Protein AF-A0A0C2RU69-F1 (afdb_monomer_lite)

Sequence (98 aa):
MKLTHVLYTPTVSFNLISIGRIDDASYFATFGRGQCAINDPSGGLVGVVPKISLWDLHIHMGHIAPKAVRDLVRCGIIVGVELIDVDEDLECEACILA

Organism: Amanita muscaria (strain Koide BX008) (NCBI:txid946122)

Radius of gyration: 15.11 Å; chains: 1; bounding box: 32×32×41 Å

Foldseek 3Di:
DDDPPFDPDVQQPDTQDDQVVLVVVCWHWDDDPQWIFIAHNVRHTDDIGHADALVRVCVNVPNDPSVVSVCCVVVVVRPPYDHDDPDPPDDDPVVVVD

Structure (mmCIF, N/CA/C/O backbone):
data_AF-A0A0C2RU69-F1
#
_entry.id   AF-A0A0C2RU69-F1
#
loop_
_atom_site.group_PDB
_atom_site.id
_atom_site.type_symbol
_atom_site.label_atom_id
_atom_site.label_alt_id
_atom_site.label_comp_id
_atom_site.label_asym_id
_atom_site.label_entity_id
_atom_site.label_seq_id
_atom_site.pdbx_PDB_ins_code
_atom_site.Cartn_x
_atom_site.Cartn_y
_atom_site.Cartn_z
_atom_site.occupancy
_atom_site.B_iso_or_equiv
_atom_site.auth_seq_id
_atom_site.auth_comp_id
_atom_site.auth_asym_id
_atom_site.auth_atom_id
_atom_site.pdbx_PDB_model_num
ATOM 1 N N . MET A 1 1 ? -17.894 13.317 2.861 1.00 39.72 1 MET A N 1
ATOM 2 C CA . MET A 1 1 ? -16.616 13.394 3.601 1.00 39.72 1 MET A CA 1
ATOM 3 C C . MET A 1 1 ? -15.635 14.198 2.758 1.00 39.72 1 MET A C 1
ATOM 5 O O . MET A 1 1 ? -15.481 13.871 1.590 1.00 39.72 1 MET A O 1
ATOM 9 N N . LYS A 1 2 ? -15.067 15.292 3.280 1.00 35.44 2 LYS A N 1
ATOM 10 C CA . LYS A 1 2 ? -14.159 16.179 2.532 1.00 35.44 2 LYS A CA 1
ATOM 11 C C . LYS A 1 2 ? -12.754 15.969 3.094 1.00 35.44 2 LYS A C 1
ATOM 13 O O . LYS A 1 2 ? -12.507 16.344 4.233 1.00 35.44 2 LYS A O 1
ATOM 18 N N . LEU A 1 3 ? -11.885 15.302 2.339 1.00 36.34 3 LEU A N 1
ATOM 19 C CA . LEU A 1 3 ? -10.499 15.071 2.747 1.00 36.34 3 LEU A CA 1
ATOM 20 C C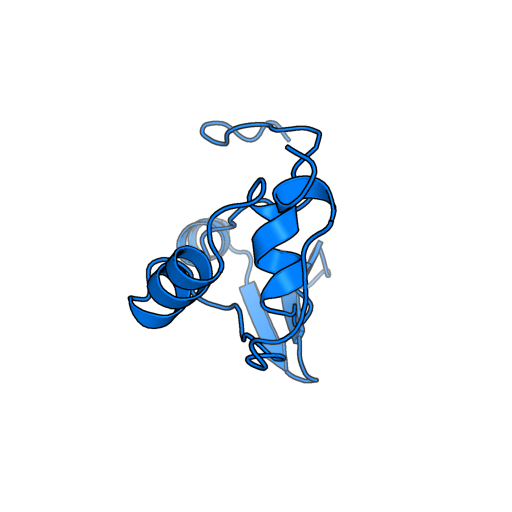 . LEU A 1 3 ? -9.743 16.399 2.621 1.00 36.34 3 LEU A C 1
ATOM 22 O O . LEU A 1 3 ? -9.538 16.903 1.519 1.00 36.34 3 LEU A O 1
ATOM 26 N N . THR A 1 4 ? -9.398 17.015 3.747 1.00 31.88 4 THR A N 1
ATOM 27 C CA . THR A 1 4 ? -8.533 18.197 3.787 1.00 31.88 4 THR A CA 1
ATOM 28 C C . THR A 1 4 ? -7.077 17.736 3.862 1.00 31.88 4 THR A C 1
ATOM 30 O O . THR A 1 4 ? -6.770 16.752 4.527 1.00 31.88 4 THR A O 1
ATOM 33 N N . HIS A 1 5 ? -6.177 18.440 3.170 1.00 38.22 5 HIS A N 1
ATOM 34 C CA . HIS A 1 5 ? -4.736 18.132 3.100 1.00 38.22 5 HIS A CA 1
ATOM 35 C C . HIS A 1 5 ? -4.347 16.876 2.302 1.00 38.22 5 HIS A C 1
ATOM 37 O O . HIS A 1 5 ? -3.347 16.233 2.608 1.00 38.22 5 HIS A O 1
ATOM 43 N N . VAL A 1 6 ? -5.091 16.560 1.241 1.00 39.16 6 VAL A N 1
ATOM 44 C CA . VAL A 1 6 ? -4.659 15.607 0.208 1.00 39.16 6 VAL A CA 1
ATOM 45 C C . VAL A 1 6 ? -4.667 16.294 -1.156 1.00 39.16 6 VAL A C 1
ATOM 47 O O . VAL A 1 6 ? -5.563 17.087 -1.454 1.00 39.16 6 VAL A O 1
ATOM 50 N N . LEU A 1 7 ? -3.656 16.020 -1.982 1.00 37.78 7 LEU A N 1
ATOM 51 C CA . LEU A 1 7 ? -3.631 16.440 -3.382 1.00 37.78 7 LEU A CA 1
ATOM 52 C C . LEU A 1 7 ? -4.640 15.583 -4.151 1.00 37.78 7 LEU A C 1
ATOM 54 O O . LEU A 1 7 ? -4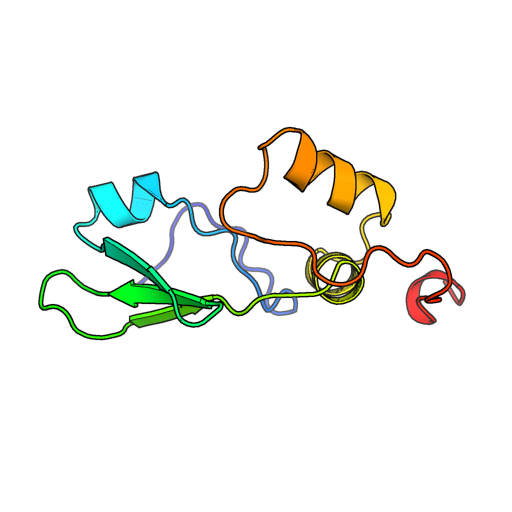.338 14.463 -4.550 1.00 37.78 7 LEU A O 1
ATOM 58 N N . TYR A 1 8 ? -5.854 16.107 -4.334 1.00 39.09 8 TYR A N 1
ATOM 59 C CA . TYR A 1 8 ? -6.854 15.491 -5.202 1.00 39.09 8 TYR A CA 1
ATOM 60 C C . TYR A 1 8 ? -6.343 15.529 -6.645 1.00 39.09 8 TYR A C 1
ATOM 62 O O . TYR A 1 8 ? -6.411 16.555 -7.321 1.00 39.09 8 TYR A O 1
ATOM 70 N N . THR A 1 9 ? -5.789 14.409 -7.091 1.00 44.59 9 THR A N 1
ATOM 71 C CA . THR A 1 9 ? -5.297 14.199 -8.450 1.00 44.59 9 THR A CA 1
ATOM 72 C C . THR A 1 9 ? -6.210 13.159 -9.098 1.00 44.59 9 THR A C 1
ATOM 74 O O . THR A 1 9 ? -6.069 11.970 -8.835 1.00 44.59 9 THR A O 1
ATOM 77 N N . PRO A 1 10 ? -7.208 13.580 -9.897 1.00 41.50 10 PRO A N 1
ATOM 78 C CA . PRO A 1 10 ? -8.269 12.690 -10.380 1.00 41.50 10 PRO A CA 1
ATOM 79 C C . PRO A 1 10 ? -7.781 11.559 -11.302 1.00 41.50 10 PRO A C 1
ATOM 81 O O . PRO A 1 10 ? -8.530 10.624 -11.557 1.00 41.50 10 PRO A O 1
ATOM 84 N N . THR A 1 11 ? -6.537 11.626 -11.780 1.00 42.62 11 THR A N 1
ATOM 85 C CA . THR A 1 11 ? -5.866 10.596 -12.589 1.00 42.62 11 THR A CA 1
ATOM 86 C C . THR A 1 11 ? -4.928 9.682 -11.796 1.00 42.62 11 THR A C 1
ATOM 88 O O . THR A 1 11 ? -4.456 8.695 -12.351 1.00 42.62 11 THR A O 1
ATOM 91 N N . VAL A 1 12 ? -4.668 9.959 -10.513 1.00 48.34 12 VAL A N 1
ATOM 92 C CA . VAL A 1 12 ? -3.886 9.072 -9.642 1.00 48.34 12 VAL A CA 1
ATOM 93 C C . VAL A 1 12 ? -4.871 8.259 -8.809 1.00 48.34 12 VAL A C 1
ATOM 95 O O . VAL A 1 12 ? -5.395 8.713 -7.795 1.00 48.34 12 VAL A O 1
ATOM 98 N N . SER A 1 13 ? -5.142 7.032 -9.247 1.00 48.41 13 SER A N 1
ATOM 99 C CA . SER A 1 13 ? -6.097 6.103 -8.621 1.00 48.41 13 SER A CA 1
ATOM 100 C C . SER A 1 13 ? -5.735 5.692 -7.182 1.00 48.41 13 SER A C 1
ATOM 102 O O . SER A 1 13 ? -6.472 4.932 -6.558 1.00 48.41 13 SER A O 1
ATOM 104 N N . PHE A 1 14 ? -4.604 6.168 -6.646 1.00 53.81 14 PHE A N 1
ATOM 105 C CA . PHE A 1 14 ? -4.031 5.747 -5.372 1.00 53.81 14 PHE A CA 1
ATOM 106 C C . PHE A 1 14 ? -3.734 6.955 -4.486 1.00 53.81 14 PHE A C 1
ATOM 108 O O . PHE A 1 14 ? -2.833 7.743 -4.750 1.00 53.81 14 PHE A O 1
ATOM 115 N N . ASN A 1 15 ? -4.474 7.082 -3.386 1.00 57.25 15 ASN A N 1
ATOM 116 C CA . ASN A 1 15 ? -4.104 8.014 -2.327 1.00 57.25 15 ASN A CA 1
ATOM 117 C C . ASN A 1 15 ? -3.116 7.319 -1.386 1.00 57.25 15 ASN A C 1
ATOM 119 O O . ASN A 1 15 ? -3.360 6.191 -0.957 1.00 57.25 15 ASN A O 1
ATOM 123 N N . LEU A 1 16 ? -2.028 8.001 -1.020 1.00 64.25 16 LEU A N 1
ATOM 124 C CA . LEU A 1 16 ? -1.200 7.576 0.106 1.00 64.25 16 LEU A CA 1
ATOM 125 C C . LEU A 1 16 ? -2.012 7.768 1.390 1.00 64.25 16 LEU A C 1
ATOM 127 O O . LEU A 1 16 ? -2.256 8.894 1.826 1.00 64.25 16 LEU A O 1
ATOM 131 N N . ILE A 1 17 ? -2.457 6.662 1.978 1.00 69.38 17 ILE A N 1
ATOM 132 C CA . ILE A 1 17 ? -3.196 6.663 3.239 1.00 69.38 17 ILE A CA 1
ATOM 133 C C . ILE A 1 17 ? -2.203 6.395 4.368 1.00 69.38 17 ILE A C 1
ATOM 135 O O . ILE A 1 17 ? -1.555 5.352 4.417 1.00 69.38 17 ILE A O 1
ATOM 139 N N . SER A 1 18 ? -2.079 7.347 5.290 1.00 74.94 18 SER A N 1
ATOM 140 C CA . SER A 1 18 ? -1.267 7.164 6.493 1.00 74.94 18 SER A CA 1
ATOM 141 C C . SER A 1 18 ? -1.963 6.197 7.451 1.00 74.94 18 SER A C 1
ATOM 143 O O . SER A 1 18 ? -3.075 6.473 7.897 1.00 74.94 18 SER A O 1
ATOM 145 N N . ILE A 1 19 ? -1.283 5.101 7.805 1.00 80.44 19 ILE A N 1
ATOM 146 C CA . ILE A 1 19 ? -1.779 4.119 8.784 1.00 80.44 19 ILE A CA 1
ATOM 147 C C . ILE A 1 19 ? -2.050 4.794 10.137 1.00 80.44 19 ILE A C 1
ATOM 149 O O . ILE A 1 19 ? -3.116 4.603 10.705 1.00 80.44 19 ILE A O 1
ATOM 153 N N . GLY A 1 20 ? -1.142 5.655 10.609 1.00 76.00 20 GLY A N 1
ATOM 154 C CA . GLY A 1 20 ? -1.346 6.390 11.862 1.00 76.00 20 GLY A CA 1
ATOM 155 C C . GLY A 1 20 ? -2.581 7.295 11.828 1.00 76.00 20 GLY A C 1
ATOM 156 O O . GLY A 1 20 ? -3.340 7.329 12.781 1.00 76.00 20 GLY A O 1
ATOM 157 N N . ARG A 1 21 ? -2.856 7.964 10.698 1.00 80.75 21 ARG A N 1
ATOM 158 C CA . ARG A 1 21 ? -4.055 8.815 10.565 1.00 80.75 21 ARG A CA 1
ATOM 159 C C . ARG A 1 21 ? -5.358 8.021 10.603 1.00 80.75 21 ARG A C 1
ATOM 161 O O . ARG A 1 21 ? -6.350 8.541 11.106 1.00 80.75 21 ARG A O 1
ATOM 168 N N . ILE A 1 22 ? -5.389 6.826 10.010 1.00 85.25 22 ILE A N 1
ATOM 169 C CA . ILE A 1 22 ? -6.595 5.989 10.039 1.00 85.25 22 ILE A CA 1
ATOM 170 C C . ILE A 1 22 ? -6.770 5.337 11.417 1.00 85.25 22 ILE A C 1
ATOM 172 O O . ILE A 1 22 ? -7.899 5.276 11.893 1.00 85.25 22 ILE A O 1
ATOM 176 N N . ASP A 1 23 ? -5.673 4.973 12.086 1.00 86.50 23 ASP A N 1
ATOM 177 C CA . ASP A 1 23 ? -5.667 4.484 13.470 1.00 86.50 23 ASP A CA 1
ATOM 178 C C . ASP A 1 23 ? -6.162 5.558 14.456 1.00 86.50 23 ASP A C 1
ATOM 180 O O . ASP A 1 23 ? -7.106 5.320 15.207 1.00 86.50 23 ASP A O 1
ATOM 184 N N . ASP A 1 24 ? -5.657 6.795 14.348 1.00 89.56 24 ASP A N 1
ATOM 185 C CA . ASP A 1 24 ? -6.153 7.959 15.102 1.00 89.56 24 ASP A CA 1
ATOM 186 C C . ASP A 1 24 ? -7.657 8.201 14.862 1.00 89.56 24 ASP A C 1
ATOM 188 O O . ASP A 1 24 ? -8.383 8.670 15.741 1.00 89.56 24 ASP A O 1
ATOM 192 N N . ALA A 1 25 ? -8.144 7.874 13.661 1.00 88.62 25 ALA A N 1
ATOM 193 C CA . ALA A 1 25 ? -9.554 7.953 13.288 1.00 88.62 25 ALA A CA 1
ATOM 194 C C . ALA A 1 25 ? -10.370 6.703 13.689 1.00 88.62 25 ALA A C 1
ATOM 196 O O . ALA A 1 25 ? -11.532 6.586 13.294 1.00 88.62 25 ALA A O 1
ATOM 197 N N . SER A 1 26 ? -9.790 5.793 14.481 1.00 94.62 26 SER A N 1
ATOM 198 C CA . SER A 1 26 ? -10.380 4.535 14.970 1.00 94.62 26 SER A CA 1
ATOM 199 C C . SER A 1 26 ? -10.678 3.481 13.897 1.00 94.62 26 SER A C 1
ATOM 201 O O . SER A 1 26 ? -11.383 2.505 14.160 1.00 94.62 26 SER A O 1
ATOM 203 N N . TYR A 1 27 ? -10.148 3.654 12.689 1.00 93.69 27 TYR A N 1
ATOM 204 C CA . TYR A 1 27 ? -10.099 2.584 11.699 1.00 93.69 27 TYR A CA 1
ATOM 205 C C . TYR A 1 27 ? -8.959 1.638 12.064 1.00 93.69 27 TYR A C 1
ATOM 207 O O . TYR A 1 27 ? -8.010 2.020 12.742 1.00 93.69 27 TYR A O 1
ATOM 215 N N . PHE A 1 28 ? -9.008 0.415 11.557 1.00 90.94 28 PHE A N 1
ATOM 216 C CA . PHE A 1 28 ? -7.923 -0.540 11.746 1.00 90.94 28 PHE A CA 1
ATOM 217 C C . PHE A 1 28 ? -7.599 -1.268 10.449 1.00 90.94 28 PHE A C 1
ATOM 219 O O . PHE A 1 28 ? -8.432 -1.383 9.550 1.00 90.94 28 PHE A O 1
ATOM 226 N N . ALA A 1 29 ? -6.361 -1.747 10.348 1.00 90.50 29 ALA A N 1
ATOM 227 C CA . ALA A 1 29 ? -5.865 -2.472 9.190 1.00 90.50 29 ALA A CA 1
ATOM 228 C C . ALA A 1 29 ? -5.556 -3.928 9.560 1.00 90.50 29 ALA A C 1
ATOM 230 O O . ALA A 1 29 ? -4.836 -4.196 10.521 1.00 90.50 29 ALA A O 1
ATOM 231 N N . THR A 1 30 ? -6.073 -4.872 8.774 1.00 90.88 30 THR A N 1
ATOM 232 C CA . THR A 1 30 ? -5.763 -6.299 8.901 1.00 90.88 30 THR A CA 1
ATOM 233 C C . THR A 1 30 ? -4.878 -6.737 7.743 1.00 90.88 30 THR A C 1
ATOM 235 O O . THR A 1 30 ? -5.280 -6.658 6.581 1.00 90.88 30 THR A O 1
ATOM 238 N N . PHE A 1 31 ? -3.692 -7.254 8.061 1.00 88.62 31 PHE A N 1
ATOM 239 C CA . PHE A 1 31 ? -2.774 -7.833 7.082 1.00 88.62 31 PHE A CA 1
ATOM 240 C C . PHE A 1 31 ? -2.955 -9.348 7.030 1.00 88.62 31 PHE A C 1
ATOM 242 O O . PHE A 1 31 ? -2.849 -10.040 8.042 1.00 88.62 31 PHE A O 1
ATOM 249 N N . GLY A 1 32 ? -3.226 -9.881 5.843 1.00 84.75 32 GLY A N 1
ATOM 250 C CA . GLY A 1 32 ? -3.406 -11.315 5.657 1.00 84.75 32 GLY A CA 1
ATOM 251 C C . GLY A 1 32 ? -3.945 -11.641 4.274 1.00 84.75 32 GLY A C 1
ATOM 252 O O . GLY A 1 32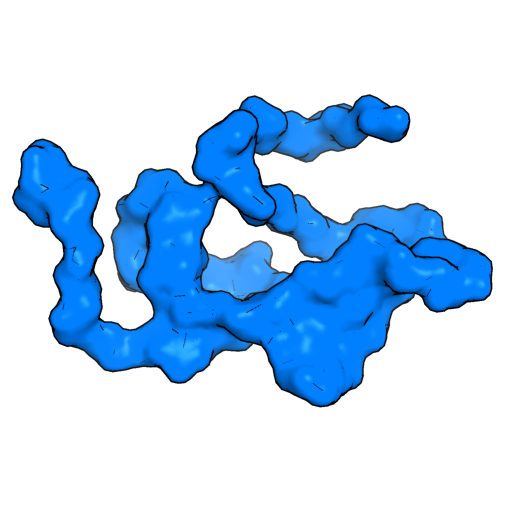 ? -4.419 -10.766 3.556 1.00 84.75 32 GLY A O 1
ATOM 253 N N . ARG A 1 33 ? -3.865 -12.917 3.877 1.00 84.81 33 ARG A N 1
ATOM 254 C CA . ARG A 1 33 ? -4.3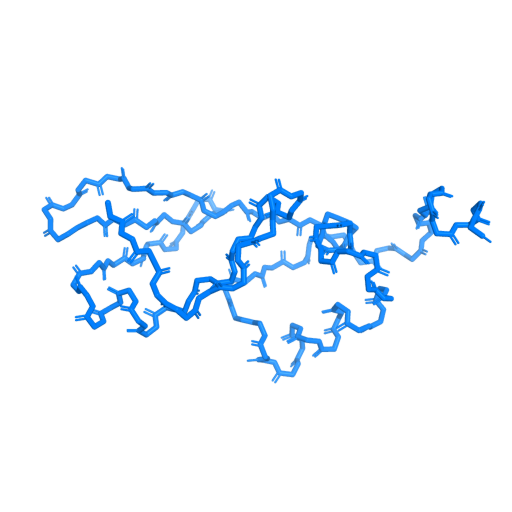51 -13.391 2.562 1.00 84.81 33 ARG A CA 1
ATOM 255 C C . ARG A 1 33 ? -3.753 -12.623 1.370 1.00 84.81 33 ARG A C 1
ATOM 257 O O . ARG A 1 33 ? -4.391 -12.498 0.335 1.00 84.81 33 ARG A O 1
ATOM 264 N N . GLY A 1 34 ? -2.533 -12.106 1.529 1.00 80.88 34 GLY A N 1
ATOM 265 C CA . GLY A 1 34 ? -1.838 -11.351 0.489 1.00 80.88 34 GLY A CA 1
ATOM 266 C C . GLY A 1 34 ? -2.368 -9.935 0.247 1.00 80.88 34 GLY A C 1
ATOM 267 O O . GLY A 1 34 ? -2.098 -9.389 -0.812 1.00 80.88 34 GLY A O 1
ATOM 268 N N . GLN A 1 35 ? -3.101 -9.343 1.191 1.00 83.50 35 GLN A N 1
ATOM 269 C CA . GLN A 1 35 ? -3.640 -7.986 1.076 1.00 83.50 35 GLN A CA 1
ATOM 270 C C . GLN A 1 35 ? -3.693 -7.281 2.440 1.00 83.50 35 GLN A C 1
ATOM 272 O O . GLN A 1 35 ? -3.549 -7.914 3.492 1.00 83.50 35 GLN A O 1
ATOM 277 N N . CYS A 1 36 ? -3.932 -5.970 2.418 1.00 86.94 36 CYS A N 1
ATOM 278 C CA . CYS A 1 36 ? -4.283 -5.188 3.601 1.00 86.94 36 CYS A CA 1
ATOM 279 C C . CYS A 1 36 ? -5.749 -4.753 3.494 1.00 86.94 36 CYS A C 1
ATOM 281 O O . CYS A 1 36 ? -6.138 -4.109 2.525 1.00 86.94 36 CYS A O 1
ATOM 283 N N . ALA A 1 37 ? -6.575 -5.131 4.464 1.00 89.62 37 ALA A N 1
ATOM 284 C CA . ALA A 1 37 ? -7.963 -4.692 4.561 1.00 89.62 37 ALA A CA 1
ATOM 285 C C . ALA A 1 37 ? -8.067 -3.557 5.582 1.00 89.62 37 ALA A C 1
ATOM 287 O O . ALA A 1 37 ? -7.570 -3.703 6.695 1.00 89.62 37 ALA A O 1
ATOM 288 N N . ILE A 1 38 ? -8.711 -2.453 5.212 1.00 90.88 38 ILE A N 1
ATOM 289 C CA . ILE A 1 38 ? -9.013 -1.332 6.104 1.00 90.88 38 ILE A CA 1
ATOM 290 C C . ILE A 1 38 ? -10.467 -1.462 6.540 1.00 90.88 38 ILE A C 1
ATOM 292 O O . ILE A 1 38 ? -11.371 -1.524 5.701 1.00 90.88 38 ILE A O 1
ATOM 296 N N . ASN A 1 39 ? -10.687 -1.470 7.846 1.00 93.75 39 ASN A N 1
ATOM 297 C CA . ASN A 1 39 ? -11.992 -1.595 8.465 1.00 93.75 39 ASN A CA 1
ATOM 298 C C . ASN A 1 39 ? -12.347 -0.325 9.246 1.00 93.75 39 ASN A C 1
ATOM 300 O O . ASN A 1 39 ? -11.472 0.332 9.811 1.00 93.75 39 ASN A O 1
ATOM 304 N N . ASP A 1 40 ? -13.632 0.015 9.273 1.00 93.50 40 ASP A N 1
ATOM 305 C CA . ASP A 1 40 ? -14.175 1.068 10.131 1.00 93.50 40 ASP A CA 1
ATOM 306 C C . ASP A 1 40 ? -14.260 0.603 11.604 1.00 93.50 40 ASP A C 1
ATOM 308 O O . ASP A 1 40 ? -14.104 -0.591 11.882 1.00 93.50 40 ASP A O 1
ATOM 312 N N . PRO A 1 41 ? -14.557 1.503 12.564 1.00 95.00 41 PRO A N 1
ATOM 313 C CA . PRO A 1 41 ? -14.620 1.147 13.986 1.00 95.00 41 PRO A CA 1
ATOM 314 C C . PRO A 1 41 ? -15.677 0.086 14.341 1.00 95.00 41 PRO A C 1
ATOM 316 O O . PRO A 1 41 ? -15.590 -0.544 15.393 1.00 95.00 41 PRO A O 1
ATOM 319 N N . SER A 1 42 ? -16.691 -0.113 13.493 1.00 95.12 42 SER A N 1
ATOM 320 C CA . SER A 1 42 ? -17.716 -1.152 13.670 1.00 95.12 42 SER A CA 1
ATOM 321 C C . SER A 1 42 ? -17.296 -2.514 13.104 1.00 95.12 42 SER A C 1
ATOM 323 O O . SER A 1 42 ? -18.001 -3.506 13.285 1.00 95.12 42 SER A O 1
ATOM 325 N N . GLY A 1 43 ? -16.141 -2.571 12.435 1.00 92.19 43 GLY A N 1
ATOM 326 C CA . GLY A 1 43 ? -15.609 -3.750 11.762 1.00 92.19 43 GLY A CA 1
ATOM 327 C C . GLY A 1 43 ? -16.021 -3.873 10.294 1.00 92.19 43 GLY A C 1
ATOM 328 O O . GLY A 1 43 ? -15.622 -4.838 9.635 1.00 92.19 43 GLY A O 1
ATOM 329 N N . GLY A 1 44 ? -16.770 -2.911 9.752 1.00 94.25 44 GLY A N 1
ATOM 330 C CA . GLY A 1 44 ? -17.148 -2.882 8.341 1.00 94.25 44 GLY A CA 1
ATOM 331 C C . GLY A 1 44 ? -15.929 -2.705 7.436 1.00 94.25 44 GLY A C 1
ATOM 332 O O . GLY A 1 44 ? -15.006 -1.968 7.768 1.00 94.25 44 GLY A O 1
ATOM 333 N N . LEU A 1 45 ? -15.889 -3.405 6.299 1.00 90.88 45 LEU A N 1
ATOM 334 C CA . LEU A 1 45 ? -14.797 -3.275 5.331 1.00 90.88 45 LEU A CA 1
ATOM 335 C C . LEU A 1 45 ? -14.958 -1.975 4.531 1.00 90.88 45 LEU A C 1
ATOM 337 O O . LEU A 1 45 ? -15.974 -1.775 3.870 1.00 90.88 45 LEU A O 1
ATOM 341 N N . VAL A 1 46 ? -13.929 -1.131 4.551 1.00 88.31 46 VAL A N 1
ATOM 342 C CA . VAL A 1 46 ? -13.919 0.189 3.897 1.00 88.31 46 VAL A CA 1
ATOM 343 C C . VAL A 1 46 ? -13.053 0.179 2.644 1.00 88.31 46 VAL A C 1
ATOM 345 O O . VAL A 1 46 ? -13.355 0.862 1.668 1.00 88.31 46 VAL A O 1
ATOM 348 N N . GLY A 1 47 ? -11.980 -0.609 2.649 1.00 84.38 47 GLY A N 1
ATOM 349 C CA . GLY A 1 47 ? -11.086 -0.708 1.507 1.00 84.38 47 GLY A CA 1
ATOM 350 C C . GLY A 1 47 ? -10.149 -1.897 1.600 1.00 84.38 47 GLY A C 1
ATOM 351 O O . GLY A 1 47 ? -9.925 -2.457 2.672 1.00 84.38 47 GLY A O 1
ATOM 352 N N . VAL A 1 48 ? -9.591 -2.272 0.455 1.00 82.88 48 VAL A N 1
ATOM 353 C CA . VAL A 1 48 ? -8.543 -3.283 0.352 1.00 82.88 48 VAL A CA 1
ATOM 354 C C . VAL A 1 48 ? -7.396 -2.678 -0.438 1.00 82.88 48 VAL A C 1
ATOM 356 O O . VAL A 1 48 ? -7.599 -2.156 -1.531 1.00 82.88 48 VAL A O 1
ATOM 359 N N . VAL A 1 49 ? -6.197 -2.749 0.125 1.00 79.94 49 VAL A N 1
ATOM 360 C CA . VAL A 1 49 ? -4.949 -2.418 -0.552 1.00 79.94 49 VAL A CA 1
ATOM 361 C C . VAL A 1 49 ? -4.381 -3.727 -1.110 1.00 79.94 49 VAL A C 1
ATOM 363 O O . VAL A 1 49 ? -3.991 -4.602 -0.322 1.00 79.94 49 VAL A O 1
ATOM 366 N N . PRO A 1 50 ? -4.384 -3.911 -2.443 1.00 74.38 50 PRO A N 1
ATOM 367 C CA . PRO A 1 50 ? -3.808 -5.093 -3.069 1.00 74.38 50 PRO A CA 1
ATOM 368 C C . PRO A 1 50 ? -2.274 -5.028 -3.042 1.00 74.38 50 PRO A C 1
ATOM 370 O O . PRO A 1 50 ? -1.684 -3.957 -2.888 1.00 74.38 50 PRO A O 1
ATOM 373 N N . LYS A 1 51 ? -1.617 -6.175 -3.246 1.00 78.06 51 LYS A N 1
ATOM 374 C CA . LYS A 1 51 ? -0.219 -6.180 -3.697 1.00 78.06 51 LYS A CA 1
ATOM 375 C C . LYS A 1 51 ? -0.158 -5.550 -5.084 1.00 78.06 51 LYS A C 1
ATOM 377 O O . LYS A 1 51 ? -1.003 -5.851 -5.923 1.00 78.06 51 LYS A O 1
ATOM 382 N N . ILE A 1 52 ? 0.827 -4.694 -5.304 1.00 76.62 52 ILE A N 1
ATOM 383 C CA . ILE A 1 52 ? 1.020 -4.003 -6.577 1.00 76.62 52 ILE A CA 1
ATOM 384 C C . ILE A 1 52 ? 2.462 -4.187 -7.032 1.00 76.62 52 ILE A C 1
ATOM 386 O O . ILE A 1 52 ? 3.383 -4.247 -6.211 1.00 76.62 52 ILE A O 1
ATOM 390 N N . SER A 1 53 ? 2.661 -4.311 -8.340 1.00 78.75 53 SER A N 1
ATOM 391 C CA . SER A 1 53 ? 4.000 -4.409 -8.911 1.00 78.75 53 SER A CA 1
ATOM 392 C C . SER A 1 53 ? 4.736 -3.070 -8.815 1.00 78.75 53 SER A C 1
ATOM 394 O O . SER A 1 53 ? 4.152 -2.009 -8.561 1.00 78.75 53 SER A O 1
ATOM 396 N N . LEU A 1 54 ? 6.050 -3.102 -9.046 1.00 76.31 54 LEU A N 1
ATOM 397 C CA . LEU A 1 54 ? 6.838 -1.880 -9.187 1.00 76.31 54 LEU A CA 1
ATOM 398 C C . LEU A 1 54 ? 6.283 -0.985 -10.300 1.00 76.31 54 LEU A C 1
ATOM 400 O O . LEU A 1 54 ? 6.256 0.235 -10.148 1.00 76.31 54 LEU A O 1
ATOM 404 N N . TRP A 1 55 ? 5.840 -1.594 -11.399 1.00 76.00 55 TRP A N 1
ATOM 405 C CA . TRP A 1 55 ? 5.352 -0.893 -12.581 1.00 76.00 55 TRP A CA 1
ATOM 406 C C . TRP A 1 55 ? 3.975 -0.286 -12.361 1.00 76.00 55 TRP A C 1
ATOM 408 O O . TRP A 1 55 ? 3.746 0.856 -12.757 1.00 76.00 55 TRP A O 1
ATOM 418 N N . ASP A 1 56 ? 3.108 -0.982 -11.623 1.00 75.00 56 ASP A N 1
ATOM 419 C CA . ASP A 1 56 ? 1.858 -0.401 -11.144 1.00 75.00 56 ASP A CA 1
ATOM 420 C C . ASP A 1 56 ? 2.158 0.852 -10.320 1.00 75.00 56 ASP A C 1
ATOM 422 O O . ASP A 1 56 ? 1.604 1.915 -10.588 1.00 75.00 56 ASP A O 1
ATOM 426 N N . LEU A 1 57 ? 3.074 0.778 -9.351 1.00 73.56 57 LEU A N 1
ATOM 427 C CA . LEU A 1 57 ? 3.379 1.939 -8.518 1.00 73.56 57 LEU A CA 1
ATOM 428 C C . LEU A 1 57 ? 4.070 3.066 -9.313 1.00 73.56 57 LEU A C 1
ATOM 430 O O . LEU A 1 57 ? 3.772 4.235 -9.080 1.00 73.56 57 LEU A O 1
ATOM 434 N N . HIS A 1 58 ? 4.923 2.734 -10.287 1.00 72.19 58 HIS A N 1
ATOM 435 C CA . HIS A 1 58 ? 5.525 3.681 -11.235 1.00 72.19 58 HIS A CA 1
ATOM 436 C C . HIS A 1 58 ? 4.461 4.468 -12.015 1.00 72.19 58 HIS A C 1
ATOM 438 O O . HIS A 1 58 ? 4.509 5.699 -12.035 1.00 72.19 58 HIS A O 1
ATOM 444 N N . ILE A 1 59 ? 3.487 3.774 -12.615 1.00 70.44 59 ILE A N 1
ATOM 445 C CA . ILE A 1 59 ? 2.404 4.385 -13.399 1.00 70.44 59 ILE A CA 1
ATOM 446 C C . ILE A 1 59 ? 1.523 5.246 -12.493 1.00 70.44 59 ILE A C 1
ATOM 448 O O . ILE A 1 59 ? 1.287 6.419 -12.780 1.00 70.44 59 ILE A O 1
ATOM 452 N N . HIS A 1 60 ? 1.075 4.692 -11.366 1.00 70.19 60 HIS A N 1
ATOM 453 C CA . HIS A 1 60 ? 0.135 5.380 -10.486 1.00 70.19 60 HIS A CA 1
ATOM 454 C C . HIS A 1 60 ? 0.730 6.624 -9.834 1.00 70.19 60 HIS A C 1
ATOM 456 O O . HIS A 1 60 ? 0.014 7.592 -9.611 1.00 70.19 60 HIS A O 1
ATOM 462 N N . MET A 1 61 ? 2.037 6.650 -9.590 1.00 70.38 61 MET A N 1
ATOM 463 C CA . MET A 1 61 ? 2.719 7.817 -9.031 1.00 70.38 61 MET A CA 1
ATOM 464 C C . MET A 1 61 ? 3.116 8.850 -10.102 1.00 70.38 61 MET A C 1
ATOM 466 O O . MET A 1 61 ? 3.944 9.717 -9.833 1.00 70.38 61 MET A O 1
ATOM 470 N N . GLY A 1 62 ? 2.534 8.781 -11.305 1.00 71.38 62 GLY A N 1
ATOM 471 C CA . GLY A 1 62 ? 2.772 9.749 -12.374 1.00 71.38 62 GLY A CA 1
ATOM 472 C C . GLY A 1 62 ? 4.120 9.556 -13.062 1.00 71.38 62 GLY A C 1
ATOM 473 O O . GLY A 1 62 ? 4.808 10.535 -13.337 1.00 71.38 62 GLY A O 1
ATOM 474 N N . HIS A 1 63 ? 4.500 8.301 -13.316 1.00 81.44 63 HIS A N 1
ATOM 475 C CA . HIS A 1 63 ? 5.721 7.925 -14.033 1.00 81.44 63 HIS A CA 1
ATOM 476 C C . HIS A 1 63 ? 7.037 8.254 -13.307 1.00 81.44 63 HIS A C 1
ATOM 478 O O . HIS A 1 63 ? 8.078 8.438 -13.939 1.00 81.44 63 HIS A O 1
ATOM 484 N N . ILE A 1 64 ? 7.044 8.300 -11.969 1.00 76.06 64 ILE A N 1
ATOM 485 C CA . ILE A 1 64 ? 8.299 8.465 -11.211 1.00 76.06 64 ILE A CA 1
ATOM 486 C C . ILE A 1 64 ? 9.272 7.333 -11.533 1.00 76.06 64 ILE A C 1
ATOM 488 O O . ILE A 1 64 ? 8.875 6.175 -11.587 1.00 76.06 64 ILE A O 1
ATOM 492 N N . ALA A 1 65 ? 10.556 7.639 -11.718 1.00 80.00 65 ALA A N 1
ATOM 493 C CA . ALA A 1 65 ? 11.541 6.632 -12.110 1.00 80.00 65 ALA A CA 1
ATOM 494 C C . ALA A 1 65 ? 11.445 5.358 -11.232 1.00 80.00 65 ALA A C 1
ATOM 496 O O . ALA A 1 65 ? 11.385 5.482 -10.005 1.00 80.00 65 ALA A O 1
ATOM 497 N N . PRO A 1 66 ? 11.496 4.140 -11.806 1.00 79.25 66 PRO A N 1
ATOM 498 C CA . PRO A 1 66 ? 11.471 2.873 -11.063 1.00 79.25 66 PRO A CA 1
ATOM 499 C C . PRO A 1 66 ? 12.418 2.832 -9.860 1.00 79.25 66 PRO A C 1
ATOM 501 O O . PRO A 1 66 ? 12.091 2.308 -8.797 1.00 79.25 66 PRO A O 1
ATOM 504 N N . LYS A 1 67 ? 13.594 3.453 -9.999 1.00 81.56 67 LYS A N 1
ATOM 505 C CA . LYS A 1 67 ? 14.551 3.616 -8.904 1.00 81.56 67 LYS A CA 1
ATOM 506 C C . LYS A 1 67 ? 13.982 4.432 -7.739 1.00 81.56 67 LYS A C 1
ATOM 508 O O . LYS A 1 67 ? 14.115 4.006 -6.600 1.00 81.56 67 LYS A O 1
ATOM 513 N N . ALA A 1 68 ? 13.311 5.548 -8.014 1.00 80.25 68 ALA A N 1
ATOM 514 C CA . ALA A 1 68 ? 12.665 6.357 -6.985 1.00 80.25 68 ALA A CA 1
ATOM 515 C C . ALA A 1 68 ? 11.541 5.578 -6.283 1.00 80.25 68 ALA A C 1
ATOM 517 O O . ALA A 1 68 ? 11.444 5.641 -5.063 1.00 80.25 68 ALA A O 1
ATOM 518 N N . VAL A 1 69 ? 10.753 4.781 -7.017 1.00 80.94 69 VAL A N 1
ATOM 519 C CA . VAL A 1 69 ? 9.755 3.870 -6.421 1.00 80.94 69 VAL A CA 1
ATOM 520 C C . VAL A 1 69 ? 10.418 2.911 -5.428 1.00 80.94 69 VAL A C 1
ATOM 522 O O . VAL A 1 69 ? 9.975 2.790 -4.285 1.00 80.94 69 VAL A O 1
ATOM 525 N N . ARG A 1 70 ? 11.516 2.261 -5.841 1.00 81.50 70 ARG A N 1
ATOM 526 C CA . ARG A 1 70 ? 12.282 1.353 -4.973 1.00 81.50 70 ARG A CA 1
ATOM 527 C C . ARG A 1 70 ? 12.816 2.065 -3.741 1.00 81.50 70 ARG A C 1
ATOM 529 O O . ARG A 1 70 ? 12.694 1.526 -2.645 1.00 81.50 70 ARG A O 1
ATOM 536 N N . ASP A 1 71 ? 13.388 3.249 -3.913 1.00 81.12 71 ASP A N 1
ATOM 537 C CA . ASP A 1 71 ? 13.986 4.013 -2.822 1.00 81.12 71 ASP A CA 1
ATOM 538 C C . ASP A 1 71 ? 12.915 4.495 -1.830 1.00 81.12 71 ASP A C 1
ATOM 540 O O . ASP A 1 71 ? 13.122 4.409 -0.624 1.00 81.12 71 ASP A O 1
ATOM 544 N N . LEU A 1 72 ? 11.730 4.898 -2.302 1.00 80.69 72 LEU A N 1
ATOM 545 C CA . LEU A 1 72 ? 10.606 5.284 -1.441 1.00 80.69 72 LEU A CA 1
ATOM 546 C C . LEU A 1 72 ? 10.136 4.134 -0.539 1.00 80.69 72 LEU A C 1
ATOM 548 O O . LEU A 1 72 ? 9.890 4.353 0.649 1.00 80.69 72 LEU A O 1
ATOM 552 N N . VAL A 1 73 ? 10.039 2.913 -1.075 1.00 81.69 73 VAL A N 1
ATOM 553 C CA . VAL A 1 73 ? 9.659 1.728 -0.287 1.00 81.69 73 VAL A CA 1
ATOM 554 C C . VAL A 1 73 ? 10.808 1.290 0.630 1.00 81.69 73 VAL A C 1
ATOM 556 O O . VAL A 1 73 ? 10.606 1.098 1.827 1.00 81.69 73 VAL A O 1
ATOM 559 N N . ARG A 1 74 ? 12.039 1.182 0.109 1.00 81.31 74 ARG A N 1
ATOM 560 C CA . ARG A 1 74 ? 13.218 0.722 0.872 1.00 81.31 74 ARG A CA 1
ATOM 561 C C . ARG A 1 74 ? 13.593 1.649 2.021 1.00 81.31 74 ARG A C 1
ATOM 563 O O . ARG A 1 74 ? 13.981 1.168 3.080 1.00 81.31 74 ARG A O 1
ATOM 570 N N . CYS A 1 75 ? 13.475 2.959 1.828 1.00 79.69 75 CYS A N 1
ATOM 571 C CA . CYS A 1 75 ? 13.752 3.945 2.870 1.00 79.69 75 CYS A CA 1
ATOM 572 C C . CYS A 1 75 ? 12.593 4.098 3.870 1.00 79.69 75 CYS A C 1
ATOM 574 O O . CYS A 1 75 ? 12.683 4.934 4.766 1.00 79.69 75 CYS A O 1
ATOM 576 N N . GLY A 1 76 ? 11.503 3.331 3.725 1.00 70.81 76 GLY A N 1
ATOM 577 C CA . GLY A 1 76 ? 10.349 3.380 4.624 1.00 70.81 76 GLY A CA 1
ATOM 578 C C . GLY A 1 76 ? 9.524 4.664 4.514 1.00 70.81 76 GLY A C 1
ATOM 579 O O . GLY A 1 76 ? 8.758 4.975 5.421 1.00 70.81 76 GLY A O 1
ATOM 580 N N . ILE A 1 77 ? 9.673 5.418 3.419 1.00 73.50 77 ILE A N 1
ATOM 581 C CA . ILE A 1 77 ? 8.853 6.606 3.132 1.00 73.50 77 ILE A CA 1
ATOM 582 C C . ILE A 1 77 ? 7.439 6.163 2.729 1.00 73.50 77 ILE A C 1
ATOM 584 O O . ILE A 1 77 ? 6.453 6.783 3.125 1.00 73.50 77 ILE A O 1
ATOM 588 N N . ILE A 1 78 ? 7.341 5.059 1.984 1.00 68.75 78 ILE A N 1
ATOM 589 C CA . ILE A 1 78 ? 6.098 4.325 1.738 1.00 68.75 78 ILE A CA 1
ATOM 590 C C . ILE A 1 78 ? 6.139 3.041 2.568 1.00 68.75 78 ILE A C 1
ATOM 592 O O . ILE A 1 78 ? 7.040 2.221 2.411 1.00 68.75 78 ILE A O 1
ATOM 596 N N . VAL A 1 79 ? 5.145 2.861 3.437 1.00 66.31 79 VAL A N 1
ATOM 597 C CA . VAL A 1 79 ? 4.975 1.668 4.279 1.00 66.31 79 VAL A CA 1
ATOM 598 C C . VAL A 1 79 ? 3.677 0.945 3.924 1.00 66.31 79 VAL A C 1
ATOM 600 O O . VAL A 1 79 ? 2.712 1.571 3.496 1.00 66.31 79 VAL A O 1
ATOM 603 N N . GLY A 1 80 ? 3.645 -0.379 4.103 1.00 61.66 80 GLY A N 1
ATOM 604 C CA . GLY A 1 80 ? 2.454 -1.199 3.838 1.00 61.66 80 GLY A CA 1
ATOM 605 C C . GLY A 1 80 ? 2.251 -1.611 2.374 1.00 61.66 80 GLY A C 1
ATOM 606 O O . GLY A 1 80 ? 1.223 -2.203 2.058 1.00 61.66 80 GLY A O 1
ATOM 607 N N . VAL A 1 81 ? 3.224 -1.335 1.500 1.00 71.00 81 VAL A N 1
ATOM 608 C CA . VAL A 1 81 ? 3.255 -1.796 0.104 1.00 71.00 81 VAL A CA 1
ATOM 609 C C . VAL A 1 81 ? 4.393 -2.799 -0.066 1.00 71.00 81 VAL A C 1
ATOM 611 O O . VAL A 1 81 ? 5.521 -2.536 0.346 1.00 71.00 81 VAL A O 1
ATOM 614 N N . GLU A 1 82 ? 4.099 -3.939 -0.687 1.00 74.06 82 GLU A N 1
ATOM 615 C CA . GLU A 1 82 ? 5.083 -4.956 -1.065 1.00 74.06 82 GLU A CA 1
ATOM 616 C C . GLU A 1 82 ? 5.234 -4.953 -2.591 1.00 74.06 82 GLU A C 1
ATOM 618 O O . GLU A 1 82 ? 4.245 -5.140 -3.299 1.00 74.06 82 GLU A O 1
ATOM 623 N N . LEU A 1 83 ? 6.457 -4.731 -3.086 1.00 78.25 83 LEU A N 1
ATOM 624 C CA . LEU A 1 83 ? 6.769 -4.776 -4.518 1.00 78.25 83 LEU A CA 1
ATOM 625 C C . LEU A 1 83 ? 6.970 -6.234 -4.949 1.00 78.25 83 LEU A C 1
ATOM 627 O O . LEU A 1 83 ? 7.906 -6.880 -4.481 1.00 78.25 83 LEU A O 1
ATOM 631 N N . ILE A 1 84 ? 6.097 -6.735 -5.826 1.00 77.44 84 ILE A N 1
ATOM 632 C CA . ILE A 1 84 ? 6.076 -8.153 -6.237 1.00 77.44 84 ILE A CA 1
ATOM 633 C C . ILE A 1 84 ? 6.902 -8.472 -7.492 1.00 77.44 84 ILE A C 1
ATOM 635 O O . ILE A 1 84 ? 7.381 -9.593 -7.608 1.00 77.44 84 ILE A O 1
ATOM 639 N N . ASP A 1 85 ? 7.148 -7.487 -8.361 1.00 67.75 85 ASP A N 1
ATOM 640 C CA . ASP A 1 85 ? 7.899 -7.664 -9.611 1.00 67.75 85 ASP A CA 1
ATOM 641 C C . ASP A 1 85 ? 9.067 -6.674 -9.650 1.00 67.75 85 ASP A C 1
ATOM 643 O O . ASP A 1 85 ? 8.892 -5.480 -9.897 1.00 67.75 85 ASP A O 1
ATOM 647 N N . VAL A 1 86 ? 10.261 -7.168 -9.328 1.00 62.69 86 VAL A N 1
ATOM 648 C CA . VAL A 1 86 ? 11.521 -6.402 -9.334 1.00 62.69 86 VAL A CA 1
ATOM 649 C C . VAL A 1 86 ? 12.326 -6.586 -10.622 1.00 62.69 86 VAL A C 1
ATOM 651 O O . VAL A 1 86 ? 13.386 -5.974 -10.733 1.00 62.69 86 VAL A O 1
ATOM 654 N N . ASP A 1 87 ? 11.836 -7.389 -11.572 1.00 61.94 87 ASP A N 1
ATOM 655 C CA . ASP A 1 87 ? 12.523 -7.628 -12.843 1.00 61.94 87 ASP A CA 1
ATOM 656 C C . ASP A 1 87 ? 12.562 -6.350 -13.696 1.00 61.94 87 ASP A C 1
ATOM 658 O O . ASP A 1 87 ? 11.556 -5.652 -13.871 1.00 61.94 87 ASP A O 1
ATOM 662 N N . GLU A 1 88 ? 13.766 -6.013 -14.160 1.00 61.12 88 GLU A N 1
ATOM 663 C CA . GLU A 1 88 ? 14.131 -4.692 -14.690 1.00 61.12 88 GLU A CA 1
ATOM 664 C C . GLU A 1 88 ? 13.754 -4.491 -16.170 1.00 61.12 88 GLU A C 1
ATOM 666 O O . GLU A 1 88 ? 13.865 -3.372 -16.668 1.00 61.12 88 GLU A O 1
ATOM 671 N N . ASP A 1 89 ? 13.245 -5.528 -16.841 1.00 63.38 89 ASP A N 1
ATOM 672 C CA . ASP A 1 89 ? 13.053 -5.569 -18.303 1.00 63.38 89 ASP A CA 1
ATOM 673 C C . ASP A 1 89 ? 11.674 -5.083 -18.789 1.00 63.38 89 ASP A C 1
ATOM 675 O O . ASP A 1 89 ? 11.325 -5.212 -19.963 1.00 63.38 89 ASP A O 1
ATOM 679 N N . LEU A 1 90 ? 10.850 -4.535 -17.898 1.00 64.94 90 LEU A N 1
ATOM 680 C CA . LEU A 1 90 ? 9.526 -4.021 -18.247 1.00 64.94 90 LEU A CA 1
ATOM 681 C C . LEU A 1 90 ? 9.626 -2.554 -18.682 1.00 64.94 90 LEU A C 1
ATOM 683 O O . LEU A 1 90 ? 9.961 -1.658 -17.915 1.00 64.94 90 LEU A O 1
ATOM 687 N N . GLU A 1 91 ? 9.328 -2.304 -19.950 1.00 70.44 91 GLU A N 1
ATOM 688 C CA . GLU A 1 91 ? 9.398 -0.982 -20.560 1.00 70.44 91 GLU A CA 1
ATOM 689 C C . GLU A 1 91 ? 8.058 -0.239 -20.438 1.00 70.44 91 GLU A C 1
ATOM 691 O O . GLU A 1 91 ? 7.003 -0.743 -20.822 1.00 70.44 91 GLU A O 1
ATOM 696 N N . CYS A 1 92 ? 8.081 0.988 -19.909 1.00 72.06 92 CYS A N 1
ATOM 697 C CA . CYS A 1 92 ? 6.898 1.847 -19.880 1.00 72.06 92 CYS A CA 1
ATOM 698 C C . CYS A 1 92 ? 6.829 2.681 -21.165 1.00 72.06 92 CYS A C 1
ATOM 700 O O . CYS A 1 92 ? 7.549 3.669 -21.303 1.00 72.06 92 CYS A O 1
ATOM 702 N N . GLU A 1 93 ? 5.928 2.316 -22.079 1.00 71.25 93 GLU A N 1
ATOM 703 C CA . GLU A 1 93 ? 5.748 2.982 -23.379 1.00 71.25 93 GLU A CA 1
ATOM 704 C C . GLU A 1 93 ? 5.541 4.502 -23.243 1.00 71.25 93 GLU A C 1
ATOM 706 O O . GLU A 1 93 ? 6.180 5.281 -23.944 1.00 71.25 93 GLU A O 1
ATOM 711 N N . ALA A 1 94 ? 4.735 4.943 -22.270 1.00 69.19 94 ALA A N 1
ATOM 712 C CA . ALA A 1 94 ? 4.493 6.366 -22.015 1.00 69.19 94 ALA A CA 1
ATOM 713 C C . ALA A 1 94 ? 5.754 7.141 -21.588 1.00 69.19 94 ALA A C 1
ATOM 715 O O . ALA A 1 94 ? 5.866 8.325 -21.881 1.00 69.19 94 ALA A O 1
ATOM 716 N N . CYS A 1 95 ? 6.703 6.487 -20.911 1.00 70.62 95 CYS A N 1
ATOM 717 C CA . CYS A 1 95 ? 7.983 7.093 -20.532 1.00 70.62 95 CYS A CA 1
ATOM 718 C C . CYS A 1 95 ? 9.000 7.090 -21.676 1.00 70.62 95 CYS A C 1
ATOM 720 O O . CYS A 1 95 ? 9.913 7.910 -21.682 1.00 70.62 95 CYS A O 1
ATOM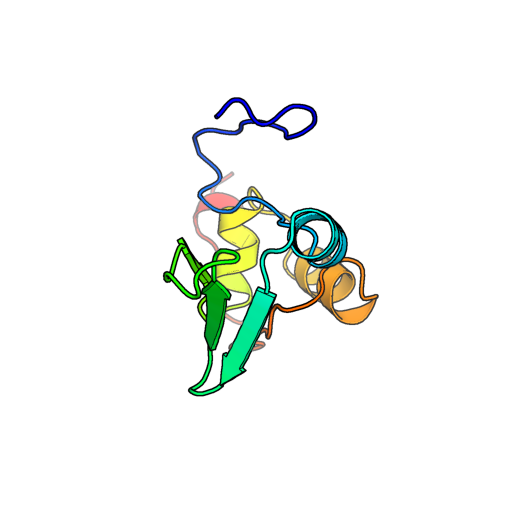 722 N N . ILE A 1 96 ? 8.877 6.140 -22.603 1.00 71.38 96 ILE A N 1
ATOM 723 C CA . ILE A 1 96 ? 9.818 5.937 -23.711 1.00 71.38 96 ILE A CA 1
ATOM 724 C C . ILE A 1 96 ? 9.452 6.810 -24.915 1.00 71.38 96 ILE A C 1
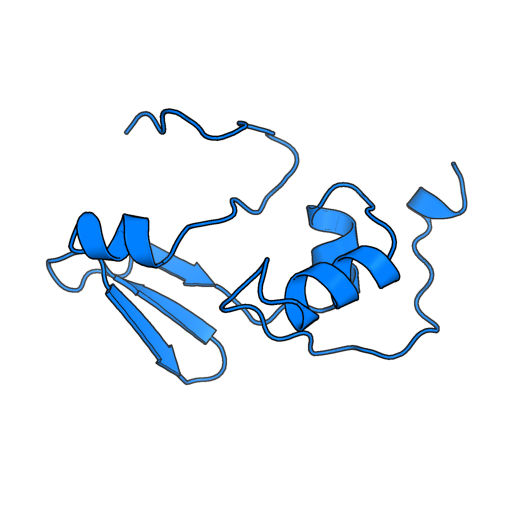ATOM 726 O O . ILE A 1 96 ? 10.340 7.267 -25.629 1.00 71.38 96 ILE A O 1
ATOM 730 N N . LEU A 1 97 ? 8.158 7.055 -25.137 1.00 63.34 97 LEU A N 1
ATOM 731 C CA . LEU A 1 97 ? 7.641 7.854 -26.253 1.00 63.34 97 LEU A CA 1
ATOM 732 C C . LEU A 1 97 ? 7.451 9.352 -25.923 1.00 63.34 97 LEU A C 1
ATOM 734 O O . LEU A 1 97 ? 6.837 10.062 -26.721 1.00 63.34 97 LEU A O 1
ATOM 738 N N . ALA A 1 98 ? 7.925 9.816 -24.760 1.00 54.78 98 ALA A N 1
ATOM 739 C CA . ALA A 1 98 ? 7.791 11.198 -24.278 1.00 54.78 98 ALA A CA 1
ATOM 740 C C . ALA A 1 98 ? 8.857 12.163 -24.824 1.00 54.78 98 ALA A C 1
ATOM 742 O O . ALA A 1 98 ? 10.016 11.737 -25.028 1.00 54.78 98 ALA A O 1
#

pLDDT: mean 72.92, std 15.92, range [31.88, 95.12]

Secondary structure (DSSP, 8-state):
---SSS---TT-------HHHHHHTT-EEEEETTEEEEE-TTS-EEEEEE-B-HHHHHHHTTS--HHHHHHHHHTTSS-S--B----TT---HHHH--